Protein AF-A0A7S2PSE2-F1 (afdb_monomer_lite)

Sequence (161 aa):
VNVAQDVDEPWPLEVYGRDNKAYNVTMEPGDMVLYESHSLIHGRPFELKGRYYANIFIHFEPTGHSLKHYPMHKFDINVDALEREAKEKGHGGHENKEKGVPSYILDGSPEESNWRKRSPATFQNIRGRKGAKDPPVPEKKVAHAAAQEGNVIALKKLAVE

Radius of gyration: 19.77 Å; chains: 1; bounding box: 48×44×49 Å

Organism: NCBI:txid163516

Structure (mmCIF, N/CA/C/O backbone):
data_AF-A0A7S2PSE2-F1
#
_entry.id   AF-A0A7S2PSE2-F1
#
loop_
_atom_site.group_PDB
_atom_site.id
_atom_site.type_symbol
_atom_site.label_atom_id
_atom_site.label_alt_id
_atom_site.label_comp_id
_atom_site.label_asym_id
_atom_site.label_entity_id
_atom_site.label_seq_id
_atom_site.pdbx_PDB_ins_code
_atom_site.Cartn_x
_atom_site.Cartn_y
_atom_site.Cartn_z
_atom_site.occupancy
_atom_site.B_iso_or_equiv
_atom_site.auth_seq_id
_atom_site.auth_comp_id
_atom_site.auth_asym_id
_atom_site.auth_atom_id
_atom_site.pdbx_PDB_model_num
ATOM 1 N N . VAL A 1 1 ? -5.034 -0.841 -2.234 1.00 93.44 1 VAL A N 1
ATOM 2 C CA . VAL A 1 1 ? -6.484 -0.762 -2.528 1.00 93.44 1 VAL A CA 1
ATOM 3 C C . VAL A 1 1 ? -7.231 -1.283 -1.323 1.00 93.44 1 VAL A C 1
ATOM 5 O O . VAL A 1 1 ? -6.916 -2.395 -0.912 1.00 93.44 1 VAL A O 1
ATOM 8 N N . ASN A 1 2 ? -8.148 -0.512 -0.746 1.00 97.00 2 ASN A N 1
ATOM 9 C CA . ASN A 1 2 ? -9.045 -1.033 0.287 1.00 97.00 2 ASN A CA 1
ATOM 10 C C . ASN A 1 2 ? -10.163 -1.817 -0.399 1.00 97.00 2 ASN A C 1
ATOM 12 O O . ASN A 1 2 ? -10.753 -1.330 -1.360 1.00 97.00 2 ASN A O 1
ATOM 16 N N . VAL A 1 3 ? -10.401 -3.053 0.034 1.00 96.75 3 VAL A N 1
ATOM 17 C CA . VAL A 1 3 ? -11.397 -3.935 -0.597 1.00 96.75 3 VAL A CA 1
ATOM 18 C C . VAL A 1 3 ? -12.576 -4.254 0.307 1.00 96.75 3 VAL A C 1
ATOM 20 O O . VAL A 1 3 ? -13.644 -4.583 -0.198 1.00 96.75 3 VAL A O 1
ATOM 23 N N . ALA A 1 4 ? -12.400 -4.152 1.621 1.00 97.00 4 ALA A N 1
ATOM 24 C CA . ALA A 1 4 ? -13.464 -4.274 2.603 1.00 97.00 4 ALA A CA 1
ATOM 25 C C . ALA A 1 4 ? -12.956 -3.766 3.957 1.00 97.00 4 ALA A C 1
ATOM 27 O O . ALA A 1 4 ? -11.786 -3.954 4.300 1.00 97.00 4 ALA A O 1
ATOM 28 N N . GLN A 1 5 ? -13.840 -3.190 4.764 1.00 97.88 5 GLN A N 1
ATOM 29 C CA . GLN A 1 5 ? -13.521 -2.821 6.139 1.00 97.88 5 GLN A CA 1
ATOM 30 C C . GLN A 1 5 ? -14.764 -2.891 7.021 1.00 97.88 5 GLN A C 1
ATOM 32 O O . GLN A 1 5 ? -15.876 -2.664 6.548 1.00 97.88 5 GLN A O 1
ATOM 37 N N . ASP A 1 6 ? -14.552 -3.187 8.298 1.00 97.94 6 ASP A N 1
ATOM 38 C CA . ASP A 1 6 ? -15.551 -3.047 9.348 1.00 97.94 6 ASP A CA 1
ATOM 39 C C . ASP A 1 6 ? -14.862 -2.503 10.598 1.00 97.94 6 ASP A C 1
ATOM 41 O O . ASP A 1 6 ? -14.200 -3.241 11.342 1.00 97.94 6 ASP A O 1
ATOM 45 N N . VAL A 1 7 ? -14.944 -1.181 10.734 1.00 97.44 7 VAL A N 1
ATOM 46 C CA . VAL A 1 7 ? -14.237 -0.383 11.731 1.00 97.44 7 VAL A CA 1
ATOM 47 C C . VAL A 1 7 ? -15.212 0.506 12.482 1.00 97.44 7 VAL A C 1
ATOM 49 O O . VAL A 1 7 ? -16.123 1.072 11.881 1.00 97.44 7 VAL A O 1
ATOM 52 N N . ASP A 1 8 ? -14.998 0.639 13.788 1.00 97.75 8 ASP A N 1
ATOM 53 C CA . ASP A 1 8 ? -15.811 1.501 14.649 1.00 97.75 8 ASP A CA 1
ATOM 54 C C . ASP A 1 8 ? -15.419 2.977 14.472 1.00 97.75 8 ASP A C 1
ATOM 56 O O . ASP A 1 8 ? -16.243 3.879 14.624 1.00 97.75 8 ASP A O 1
ATOM 60 N N . GLU A 1 9 ? -14.156 3.223 14.112 1.00 96.88 9 GLU A N 1
ATOM 61 C CA . GLU A 1 9 ? -13.612 4.545 13.810 1.00 96.88 9 GLU A CA 1
ATOM 62 C C . GLU A 1 9 ? -12.628 4.490 12.625 1.00 96.88 9 GLU A C 1
ATOM 64 O O . GLU A 1 9 ? -12.079 3.425 12.320 1.00 96.88 9 GLU A O 1
ATOM 69 N N . PRO A 1 10 ? -12.379 5.619 11.932 1.00 96.25 10 PRO A N 1
ATOM 70 C CA . PRO A 1 10 ? -11.405 5.663 10.851 1.00 96.25 10 PRO A CA 1
ATOM 71 C C . PRO A 1 10 ? -10.030 5.171 11.300 1.00 96.25 10 PRO A C 1
ATOM 73 O O . PRO A 1 10 ? -9.429 5.715 12.224 1.00 96.25 10 PRO A O 1
ATOM 76 N N . TRP A 1 11 ? -9.496 4.183 10.585 1.00 97.06 11 TRP A N 1
ATOM 77 C CA . TRP A 1 11 ? -8.140 3.690 10.790 1.00 97.06 11 TRP A CA 1
ATOM 78 C C . TRP A 1 11 ? -7.266 4.191 9.632 1.00 97.06 11 TRP A C 1
ATOM 80 O O . TRP A 1 11 ? -7.351 3.628 8.534 1.00 97.06 11 TRP A O 1
ATOM 90 N N . PRO A 1 12 ? -6.481 5.274 9.792 1.00 96.19 12 PRO A N 1
ATOM 91 C CA . PRO A 1 12 ? -5.691 5.840 8.702 1.00 96.19 12 PRO A CA 1
ATOM 92 C C . PRO A 1 12 ? -4.356 5.110 8.507 1.00 96.19 12 PRO A C 1
ATOM 94 O O . PRO A 1 12 ? -3.781 4.557 9.445 1.00 96.19 12 PRO A O 1
ATOM 97 N N . LEU A 1 13 ? -3.845 5.138 7.276 1.00 95.81 13 LEU A N 1
ATOM 98 C CA . LEU A 1 13 ? -2.432 4.892 6.995 1.00 95.81 13 LEU A CA 1
ATOM 99 C C . LEU A 1 13 ? -1.662 6.186 7.276 1.00 95.81 13 LEU A C 1
ATOM 101 O O . LEU A 1 13 ? -1.926 7.199 6.632 1.00 95.81 13 LEU A O 1
ATOM 105 N N . GLU A 1 14 ? -0.710 6.152 8.200 1.00 96.25 14 GLU A N 1
ATOM 106 C CA . GLU A 1 14 ? 0.195 7.273 8.438 1.00 96.25 14 GLU A CA 1
ATOM 107 C C . GLU A 1 14 ? 1.407 7.156 7.508 1.00 96.25 14 GLU A C 1
ATOM 109 O O . GLU A 1 14 ? 2.027 6.093 7.403 1.00 96.25 14 GLU A O 1
ATOM 114 N N . VAL A 1 15 ? 1.735 8.244 6.812 1.00 95.81 15 VAL A N 1
ATOM 115 C CA . VAL A 1 15 ? 2.878 8.337 5.898 1.00 95.81 15 VAL A CA 1
ATOM 116 C C . VAL A 1 15 ? 3.666 9.600 6.216 1.00 95.81 15 VAL A C 1
ATOM 118 O O . VAL A 1 15 ? 3.109 10.695 6.228 1.00 95.81 15 VAL A O 1
ATOM 121 N N . TYR A 1 16 ? 4.973 9.470 6.421 1.00 95.12 16 TYR A N 1
ATOM 122 C CA . TYR A 1 16 ? 5.865 10.617 6.542 1.00 95.12 16 TYR A CA 1
ATOM 123 C C . TYR A 1 16 ? 6.291 11.084 5.154 1.00 95.12 16 TYR A C 1
ATOM 125 O O . TYR A 1 16 ? 6.956 10.357 4.412 1.00 95.12 16 TYR A O 1
ATOM 133 N N . GLY A 1 17 ? 5.897 12.305 4.803 1.00 92.38 17 GLY A N 1
ATOM 134 C CA . GLY A 1 17 ? 6.303 12.950 3.563 1.00 92.38 17 GLY A CA 1
ATOM 135 C C . GLY A 1 17 ? 7.780 13.340 3.572 1.00 92.38 17 GLY A C 1
ATOM 136 O O . GLY A 1 17 ? 8.429 13.421 4.616 1.00 92.38 17 GLY A O 1
ATOM 137 N N . ARG A 1 18 ? 8.319 13.657 2.389 1.00 92.69 18 ARG A N 1
ATOM 138 C CA . ARG A 1 18 ? 9.695 14.178 2.261 1.00 92.69 18 ARG A CA 1
ATOM 139 C C . ARG A 1 18 ? 9.883 15.568 2.876 1.00 92.69 18 ARG A C 1
ATOM 141 O O . ARG A 1 18 ? 11.013 16.021 3.014 1.00 92.69 18 ARG A O 1
ATOM 148 N N . ASP A 1 19 ? 8.796 16.235 3.251 1.00 94.69 19 ASP A N 1
ATOM 149 C CA . ASP A 1 19 ? 8.802 17.468 4.037 1.00 94.69 19 ASP A CA 1
ATOM 150 C C . ASP A 1 19 ? 8.835 17.210 5.558 1.00 94.69 19 ASP A C 1
ATOM 152 O O . ASP A 1 19 ? 8.676 18.144 6.344 1.00 94.69 19 ASP A O 1
ATOM 156 N N . ASN A 1 20 ? 9.065 15.955 5.970 1.00 90.38 20 ASN A N 1
ATOM 157 C CA . ASN A 1 20 ? 9.106 15.482 7.355 1.00 90.38 20 ASN A CA 1
ATOM 158 C C . ASN A 1 20 ? 7.793 15.668 8.132 1.00 90.38 20 ASN A C 1
ATOM 160 O O . ASN A 1 20 ? 7.808 15.688 9.364 1.00 90.38 20 ASN A O 1
ATOM 164 N N . LYS A 1 21 ? 6.652 15.786 7.445 1.00 95.19 21 LYS A N 1
ATOM 165 C CA . LYS A 1 21 ? 5.333 15.813 8.088 1.00 95.19 21 LYS A CA 1
ATOM 166 C C . LYS A 1 21 ? 4.649 14.459 7.996 1.00 95.19 21 LYS A C 1
ATOM 168 O O . LYS A 1 21 ? 4.760 13.771 6.985 1.00 95.19 21 LYS A O 1
ATOM 173 N N . ALA A 1 22 ? 3.925 14.104 9.052 1.00 95.06 22 ALA A N 1
ATOM 174 C CA . ALA A 1 22 ? 3.047 12.944 9.059 1.00 95.06 22 ALA A CA 1
ATOM 175 C C . ALA A 1 22 ? 1.714 13.296 8.384 1.00 95.06 22 ALA A C 1
ATOM 177 O O . ALA A 1 22 ? 1.093 14.315 8.697 1.00 95.06 22 ALA A O 1
ATOM 178 N N . TYR A 1 23 ? 1.283 12.441 7.465 1.00 95.56 23 TYR A N 1
ATOM 179 C CA . TYR A 1 23 ? 0.019 12.539 6.753 1.00 95.56 23 TYR A CA 1
ATOM 180 C C . TYR A 1 23 ? -0.830 11.313 7.053 1.00 95.56 23 TYR A C 1
ATOM 182 O O . TYR A 1 23 ? -0.396 10.187 6.817 1.00 95.56 23 TYR A O 1
ATOM 190 N N . ASN A 1 24 ? -2.058 11.541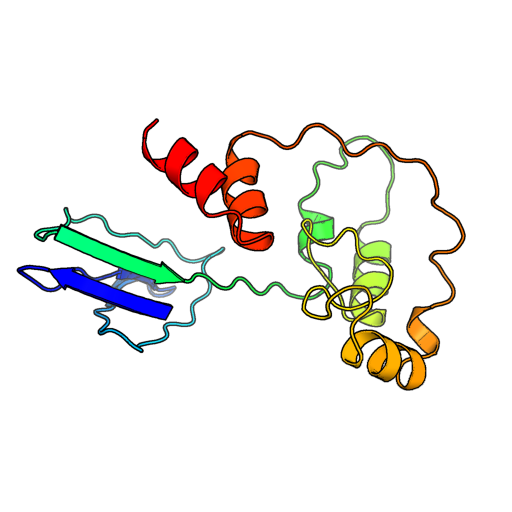 7.514 1.00 96.62 24 ASN A N 1
ATOM 191 C CA . ASN A 1 24 ? -3.031 10.484 7.755 1.00 96.62 24 ASN A CA 1
ATOM 192 C C . ASN A 1 24 ? -3.926 10.312 6.531 1.00 96.62 24 ASN A C 1
ATOM 194 O O . ASN A 1 24 ? -4.692 11.207 6.175 1.00 96.62 24 ASN A O 1
ATOM 198 N N . VAL A 1 25 ? -3.825 9.148 5.897 1.00 95.75 25 VAL A N 1
ATOM 199 C CA . VAL A 1 25 ? -4.606 8.774 4.719 1.00 95.75 25 VAL A CA 1
ATOM 200 C C . VAL A 1 25 ? -5.703 7.801 5.144 1.00 95.75 25 VAL A C 1
ATOM 202 O O . VAL A 1 25 ? -5.458 6.612 5.364 1.00 95.75 25 VAL A O 1
ATOM 205 N N . THR A 1 26 ? -6.920 8.319 5.282 1.00 96.00 26 THR A N 1
ATOM 206 C CA . THR A 1 26 ? -8.131 7.516 5.498 1.00 96.00 26 THR A CA 1
ATOM 207 C C . THR A 1 26 ? -8.629 6.977 4.159 1.00 96.00 26 THR A C 1
ATOM 209 O O . THR A 1 26 ? -8.552 7.676 3.153 1.00 96.00 26 THR A O 1
ATOM 212 N N . MET A 1 27 ? -9.116 5.736 4.143 1.00 96.38 27 MET A N 1
ATOM 213 C CA . MET A 1 27 ? -9.611 5.069 2.935 1.00 96.38 27 MET A CA 1
ATOM 214 C C . MET A 1 27 ? -10.964 4.403 3.204 1.00 96.38 27 MET A C 1
ATOM 216 O O . MET A 1 27 ? -11.176 3.858 4.292 1.00 96.38 27 MET A O 1
ATOM 220 N N . GLU A 1 28 ? -11.825 4.382 2.193 1.00 97.00 28 GLU A N 1
ATOM 221 C CA . GLU A 1 28 ? -13.055 3.589 2.108 1.00 97.00 28 GLU A CA 1
ATOM 222 C C . GLU A 1 28 ? -12.898 2.396 1.144 1.00 97.00 28 GLU A C 1
ATOM 224 O O . GLU A 1 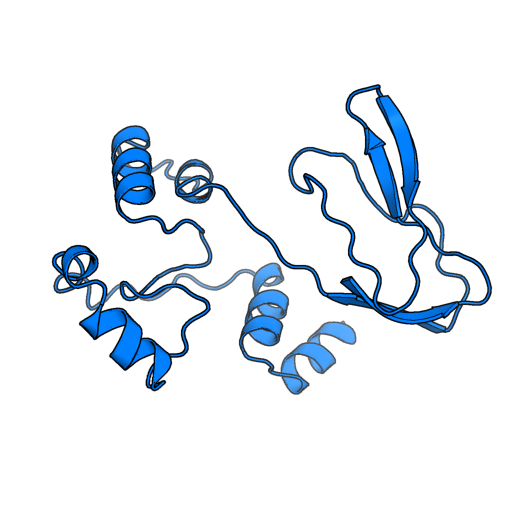28 ? -11.970 2.385 0.329 1.00 97.00 28 GLU A O 1
ATOM 229 N N . PRO A 1 29 ? -13.750 1.349 1.209 1.00 97.69 29 PRO A N 1
ATOM 230 C CA . PRO A 1 29 ? -13.698 0.252 0.247 1.00 97.69 29 PRO A CA 1
ATOM 231 C C . PRO A 1 29 ? -13.840 0.763 -1.188 1.00 97.69 29 PRO A C 1
ATOM 233 O O . PRO A 1 29 ? -14.800 1.449 -1.525 1.00 97.69 29 PRO A O 1
ATOM 236 N N . GLY A 1 30 ? -12.880 0.400 -2.035 1.00 96.19 30 GLY A N 1
ATOM 237 C CA . GLY A 1 30 ? -12.729 0.910 -3.397 1.00 96.19 30 GLY A CA 1
ATOM 238 C C . GLY A 1 30 ? -11.596 1.926 -3.550 1.00 96.19 30 GLY A C 1
ATOM 239 O O . GLY A 1 30 ? -11.051 2.050 -4.648 1.00 96.19 30 GLY A O 1
ATOM 240 N N . ASP A 1 31 ? -11.165 2.583 -2.471 1.00 97.69 31 ASP A N 1
ATOM 241 C CA . ASP A 1 31 ? -10.105 3.583 -2.553 1.00 97.69 31 ASP A CA 1
ATOM 242 C C . ASP A 1 31 ? -8.744 2.967 -2.885 1.00 97.69 31 ASP A C 1
ATOM 244 O O . ASP A 1 31 ? -8.325 1.905 -2.394 1.00 97.69 31 ASP A O 1
ATOM 248 N N . MET A 1 32 ? -8.000 3.705 -3.704 1.00 95.69 32 MET A N 1
ATOM 249 C CA . MET A 1 32 ? -6.645 3.376 -4.114 1.00 95.69 32 MET A CA 1
ATOM 250 C C . MET A 1 32 ? -5.689 4.482 -3.685 1.00 95.69 32 MET A C 1
ATOM 252 O O . MET A 1 32 ? -5.887 5.649 -4.004 1.00 95.69 32 MET A O 1
ATOM 256 N N . VAL A 1 33 ? -4.610 4.089 -3.010 1.00 93.81 33 VAL A N 1
ATOM 257 C CA . VAL A 1 33 ? -3.513 4.987 -2.642 1.00 93.81 33 VAL A CA 1
ATOM 258 C C . VAL A 1 33 ? -2.255 4.487 -3.332 1.00 93.81 33 VAL A C 1
ATOM 260 O O . VAL A 1 33 ? -1.879 3.323 -3.174 1.00 93.81 33 VAL A O 1
ATOM 263 N N . LEU A 1 34 ? -1.622 5.370 -4.101 1.00 93.06 34 LEU A N 1
ATOM 264 C CA . LEU A 1 34 ? -0.325 5.143 -4.727 1.00 93.06 34 LEU A CA 1
ATOM 265 C C . LEU A 1 34 ? 0.717 5.999 -4.007 1.00 93.06 34 LEU A C 1
ATOM 267 O O . LEU A 1 34 ? 0.563 7.215 -3.923 1.00 93.06 34 LEU A O 1
ATOM 271 N N . TYR A 1 35 ? 1.765 5.367 -3.484 1.00 91.19 35 TYR A N 1
ATOM 272 C CA . TYR A 1 35 ? 2.839 6.045 -2.761 1.00 91.19 35 TYR A CA 1
ATOM 273 C C . TYR A 1 35 ? 4.164 5.283 -2.892 1.00 91.19 35 TYR A C 1
ATOM 275 O O . TYR A 1 35 ? 4.184 4.090 -3.202 1.00 91.19 35 TYR A O 1
ATOM 283 N N . GLU A 1 36 ? 5.282 5.973 -2.654 1.00 90.06 36 GLU A N 1
ATOM 284 C CA . GLU A 1 36 ? 6.636 5.407 -2.726 1.00 90.06 36 GLU A CA 1
ATOM 285 C C . GLU A 1 36 ? 6.943 4.540 -1.486 1.00 90.06 36 GLU A C 1
ATOM 287 O O . GLU A 1 36 ? 7.684 4.952 -0.590 1.00 90.06 36 GLU A O 1
ATOM 292 N N . SER A 1 37 ? 6.358 3.338 -1.410 1.00 83.38 37 SER A N 1
ATOM 293 C CA . SER A 1 37 ? 6.404 2.488 -0.206 1.00 83.38 37 SER A CA 1
ATOM 294 C C . SER A 1 37 ? 7.815 2.096 0.239 1.00 83.38 37 SER A C 1
ATOM 296 O O . SER A 1 37 ? 8.051 1.918 1.428 1.00 83.38 37 SER A O 1
ATOM 298 N N . HIS A 1 38 ? 8.773 1.993 -0.685 1.00 81.19 38 HIS A N 1
ATOM 299 C CA . HIS A 1 38 ? 10.145 1.617 -0.342 1.00 81.19 38 HIS A CA 1
ATOM 300 C C . HIS A 1 38 ? 10.922 2.731 0.376 1.00 81.19 38 HIS A C 1
ATOM 302 O O . HIS A 1 38 ? 11.802 2.438 1.181 1.00 81.19 38 HIS A O 1
ATOM 308 N N . SER A 1 39 ? 10.630 4.002 0.079 1.00 85.75 39 SER A N 1
ATOM 309 C CA . SER A 1 39 ? 11.419 5.142 0.566 1.00 85.75 39 SER A CA 1
ATOM 310 C C . SER A 1 39 ? 10.724 5.985 1.628 1.00 85.75 39 SER A C 1
ATOM 312 O O . SER A 1 39 ? 11.407 6.686 2.371 1.00 85.75 39 SER A O 1
ATOM 314 N N . LEU A 1 40 ? 9.392 5.957 1.701 1.00 90.06 40 LEU A N 1
ATOM 315 C CA . LEU A 1 40 ? 8.643 6.701 2.713 1.00 90.06 40 LEU A CA 1
ATOM 316 C C . LEU A 1 40 ? 8.412 5.836 3.953 1.00 90.06 40 LEU A C 1
ATOM 318 O O . LEU A 1 40 ? 7.973 4.689 3.849 1.00 90.06 40 LEU A O 1
ATOM 322 N N . ILE A 1 41 ? 8.655 6.405 5.135 1.00 92.50 41 ILE A N 1
ATOM 323 C CA . ILE A 1 41 ? 8.250 5.783 6.399 1.00 92.50 41 ILE A CA 1
ATOM 324 C C . ILE A 1 41 ? 6.726 5.806 6.440 1.00 92.50 41 ILE A C 1
ATOM 326 O O . ILE A 1 41 ? 6.113 6.864 6.302 1.00 92.50 41 ILE A O 1
ATOM 330 N N . HIS A 1 42 ? 6.115 4.640 6.605 1.00 93.88 42 HIS A N 1
ATOM 331 C CA . HIS A 1 42 ? 4.668 4.513 6.627 1.00 93.88 42 HIS A CA 1
ATOM 332 C C . HIS A 1 42 ? 4.235 3.346 7.508 1.00 93.88 42 HIS A C 1
ATOM 334 O O . HIS A 1 42 ? 4.978 2.382 7.698 1.00 93.88 42 HIS A O 1
ATOM 340 N N . GLY A 1 43 ? 3.018 3.422 8.035 1.00 93.19 43 GLY A N 1
ATOM 341 C CA . GLY A 1 43 ? 2.464 2.375 8.878 1.00 93.19 43 GLY A CA 1
ATOM 342 C C . GLY A 1 43 ? 1.094 2.725 9.434 1.00 93.19 43 GLY A C 1
ATOM 343 O O . GLY A 1 43 ? 0.489 3.735 9.090 1.00 93.19 43 GLY A O 1
ATOM 344 N N . ARG A 1 44 ? 0.594 1.854 10.305 1.00 94.44 44 ARG A N 1
ATOM 345 C CA . ARG A 1 44 ? -0.638 2.066 11.069 1.00 94.44 44 ARG A CA 1
ATOM 346 C C . ARG A 1 44 ? -0.264 2.002 12.548 1.00 94.44 44 ARG A C 1
ATOM 348 O O . ARG A 1 44 ? -0.325 0.921 13.125 1.00 94.44 44 ARG A O 1
ATOM 355 N N . PRO A 1 45 ? 0.241 3.109 13.123 1.00 92.88 45 PRO A N 1
ATOM 356 C CA . PRO A 1 45 ? 0.773 3.108 14.487 1.00 92.88 45 PRO A CA 1
ATOM 357 C C . PRO A 1 45 ? -0.328 3.015 15.551 1.00 92.88 45 PRO A C 1
ATOM 359 O O . PRO A 1 45 ? -0.053 2.647 16.689 1.00 92.88 45 PRO A O 1
ATOM 362 N N . PHE A 1 46 ? -1.569 3.336 15.184 1.00 92.38 46 PHE A N 1
ATOM 363 C CA . PHE A 1 46 ? -2.737 3.239 16.052 1.00 92.38 46 PHE A CA 1
ATOM 364 C C . PHE A 1 46 ? -3.344 1.838 15.985 1.00 92.38 46 PHE A C 1
ATOM 366 O O . PHE A 1 46 ? -3.333 1.197 14.934 1.00 92.38 46 PHE A O 1
ATOM 373 N N . GLU A 1 47 ? -3.911 1.370 17.091 1.00 94.94 47 GLU A N 1
ATOM 374 C CA . GLU A 1 47 ? -4.632 0.098 17.125 1.00 94.94 47 GLU A CA 1
ATOM 375 C C . GLU A 1 47 ? -5.887 0.151 16.248 1.00 94.94 47 GLU A C 1
ATOM 377 O O . GLU A 1 47 ? -6.574 1.168 16.188 1.00 94.94 47 GLU A O 1
ATOM 382 N N . LEU A 1 48 ? -6.213 -0.966 15.600 1.00 96.44 48 LEU A N 1
ATOM 383 C CA . LEU A 1 48 ? -7.492 -1.112 14.917 1.00 96.44 48 LEU A CA 1
ATOM 384 C C . LEU A 1 48 ? -8.616 -1.217 15.956 1.00 96.44 48 LEU A C 1
ATOM 386 O O . LEU A 1 48 ? -8.620 -2.145 16.767 1.00 96.44 48 LEU A O 1
ATOM 390 N N . LYS A 1 49 ? -9.597 -0.314 15.894 1.00 97.50 49 LYS A N 1
ATOM 391 C CA . LYS A 1 49 ? -10.880 -0.460 16.594 1.00 97.50 49 LYS A CA 1
ATOM 392 C C . LYS A 1 49 ? -11.942 -0.912 15.592 1.00 97.50 49 LYS A C 1
ATOM 394 O O . LYS A 1 49 ? -12.371 -0.144 14.733 1.00 97.50 49 LYS A O 1
ATOM 399 N N . GLY A 1 50 ? -12.276 -2.199 15.632 1.00 96.38 50 GLY A N 1
ATOM 400 C CA . GLY A 1 50 ? -13.185 -2.831 14.682 1.00 96.38 50 GLY A CA 1
ATOM 401 C C . GLY A 1 50 ? -12.964 -4.334 14.562 1.00 96.38 50 GLY A C 1
ATOM 402 O O . GLY A 1 50 ? -12.214 -4.934 15.334 1.00 96.38 50 GLY A O 1
ATOM 403 N N . ARG A 1 51 ? -13.600 -4.950 13.560 1.00 96.94 51 ARG A N 1
ATOM 404 C CA . ARG A 1 51 ? -13.477 -6.392 13.294 1.00 96.94 51 ARG A CA 1
ATOM 405 C C . ARG A 1 51 ? -12.376 -6.714 12.294 1.00 96.94 51 ARG A C 1
ATOM 407 O O . ARG A 1 51 ? -11.658 -7.692 12.485 1.00 96.94 51 ARG A O 1
ATOM 414 N N . TYR A 1 52 ? -12.270 -5.944 11.211 1.00 96.44 52 TYR A N 1
ATOM 415 C CA . TYR A 1 52 ? -11.266 -6.187 10.176 1.00 96.44 52 TYR A CA 1
ATOM 416 C C . TYR A 1 52 ? -11.024 -4.966 9.282 1.00 96.44 52 TYR A C 1
ATOM 418 O O . TYR A 1 52 ? -11.874 -4.091 9.124 1.00 96.44 52 TYR A O 1
ATOM 426 N N . TYR A 1 53 ? -9.865 -4.969 8.625 1.00 97.00 53 TYR A N 1
ATOM 427 C CA . TYR A 1 53 ? -9.494 -4.020 7.580 1.00 97.00 53 TYR A CA 1
ATOM 428 C C . TYR A 1 53 ? -8.743 -4.778 6.480 1.00 97.00 53 TYR A C 1
ATOM 430 O O . TYR A 1 53 ? -7.691 -5.360 6.748 1.00 97.00 53 TYR A O 1
ATOM 438 N N . ALA A 1 54 ? -9.270 -4.813 5.257 1.00 95.38 54 ALA A N 1
ATOM 439 C CA . ALA A 1 54 ? -8.728 -5.625 4.171 1.00 95.38 54 ALA A CA 1
ATOM 440 C C . ALA A 1 54 ? -8.189 -4.756 3.030 1.00 95.38 54 ALA A C 1
ATOM 442 O O . ALA A 1 54 ? -8.924 -3.997 2.395 1.00 95.38 54 ALA A O 1
ATOM 443 N N . ASN A 1 55 ? -6.897 -4.925 2.735 1.00 94.25 55 ASN A N 1
ATOM 444 C CA . ASN A 1 55 ? -6.201 -4.232 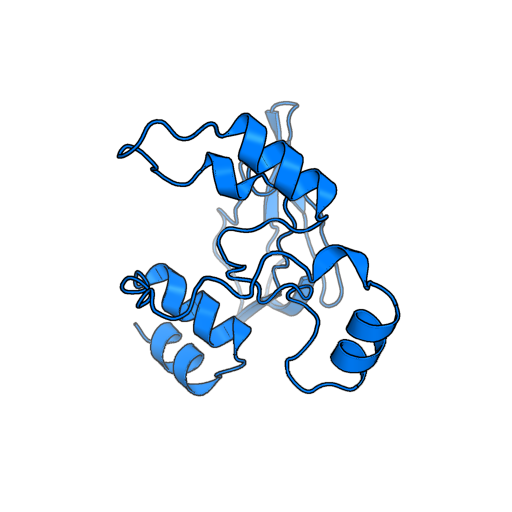1.656 1.00 94.25 55 ASN A CA 1
ATOM 445 C C . ASN A 1 55 ? -5.540 -5.214 0.687 1.00 94.25 55 ASN A C 1
ATOM 447 O O . ASN A 1 55 ? -4.973 -6.223 1.100 1.00 94.25 55 ASN A O 1
ATOM 451 N N . ILE A 1 56 ? -5.528 -4.849 -0.593 1.00 91.88 56 ILE A N 1
ATOM 452 C CA . ILE A 1 56 ? -4.665 -5.442 -1.618 1.00 91.88 56 ILE A CA 1
ATOM 453 C C . ILE A 1 56 ? -3.505 -4.483 -1.890 1.00 91.88 56 ILE A C 1
ATOM 455 O O . ILE A 1 56 ? -3.724 -3.298 -2.176 1.00 91.88 56 ILE A O 1
ATOM 459 N N . PHE A 1 57 ? -2.280 -5.003 -1.824 1.00 88.31 57 PHE A N 1
ATOM 460 C CA . PHE A 1 57 ? -1.055 -4.278 -2.153 1.00 88.31 57 PHE A CA 1
ATOM 461 C C . PHE A 1 57 ? -0.535 -4.724 -3.514 1.00 88.31 57 PHE A C 1
ATOM 463 O O . PHE A 1 57 ? -0.419 -5.916 -3.784 1.00 88.31 57 PHE A O 1
ATOM 470 N N . ILE A 1 58 ? -0.217 -3.749 -4.360 1.00 86.25 58 ILE A N 1
ATOM 471 C CA . ILE A 1 58 ? 0.358 -3.970 -5.684 1.00 86.25 58 ILE A CA 1
ATOM 472 C C . ILE A 1 58 ? 1.671 -3.200 -5.704 1.00 86.25 58 ILE A C 1
ATOM 474 O O . ILE A 1 58 ? 1.675 -1.985 -5.507 1.00 86.25 58 ILE A O 1
ATOM 478 N N . HIS A 1 59 ? 2.776 -3.912 -5.902 1.00 84.81 59 HIS A N 1
ATOM 479 C CA . HIS A 1 59 ? 4.102 -3.316 -5.958 1.00 84.81 59 HIS A CA 1
ATOM 480 C C . HIS A 1 59 ? 4.545 -3.182 -7.409 1.00 84.81 59 HIS A C 1
ATOM 482 O O . HIS A 1 59 ? 4.478 -4.134 -8.184 1.00 84.81 59 HIS A O 1
ATOM 488 N N . PHE A 1 60 ? 5.027 -1.993 -7.749 1.00 79.62 60 PHE A N 1
ATOM 489 C CA . PHE A 1 60 ? 5.730 -1.729 -8.993 1.00 79.62 60 PHE A CA 1
ATOM 490 C C . PHE A 1 60 ? 7.152 -1.319 -8.642 1.00 79.62 60 PHE A C 1
ATOM 492 O O . PHE A 1 60 ? 7.369 -0.577 -7.684 1.00 79.62 60 PHE A O 1
ATOM 499 N N . GLU A 1 61 ? 8.117 -1.768 -9.433 1.00 75.00 61 GLU A N 1
ATOM 500 C CA . GLU A 1 61 ? 9.482 -1.268 -9.355 1.00 75.00 61 GLU A CA 1
ATOM 501 C C . GLU A 1 61 ? 9.954 -0.797 -10.730 1.00 75.00 61 GLU A C 1
ATOM 503 O O . GLU A 1 61 ? 9.495 -1.319 -11.753 1.00 75.00 61 GLU A O 1
ATOM 508 N N . PRO A 1 62 ? 10.887 0.169 -10.784 1.00 75.75 62 PRO A N 1
ATOM 509 C CA . PRO A 1 62 ? 11.579 0.474 -12.019 1.00 75.75 62 PRO A CA 1
ATOM 510 C C . PRO A 1 62 ? 12.255 -0.779 -12.573 1.00 75.75 62 PRO A C 1
ATOM 512 O O . PRO A 1 62 ? 12.830 -1.586 -11.839 1.00 75.75 62 PRO A O 1
ATOM 515 N N . THR A 1 63 ? 12.237 -0.914 -13.892 1.00 69.62 63 THR A N 1
ATOM 516 C CA . THR A 1 63 ? 12.890 -2.016 -14.586 1.00 69.62 63 THR A CA 1
ATOM 517 C C . THR A 1 63 ? 14.362 -2.150 -14.168 1.00 69.62 63 THR A C 1
ATOM 519 O O . THR A 1 63 ? 15.140 -1.203 -14.284 1.00 69.62 63 THR A O 1
ATOM 522 N N . GLY A 1 64 ? 14.745 -3.338 -13.687 1.00 62.81 64 GLY A N 1
ATOM 523 C CA . GLY A 1 64 ? 16.110 -3.658 -13.253 1.00 62.81 64 GLY A CA 1
ATOM 524 C C . GLY A 1 64 ? 16.459 -3.276 -11.807 1.0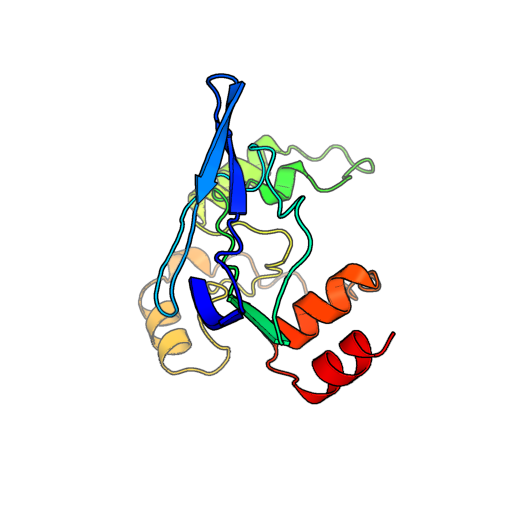0 62.81 64 GLY A C 1
ATOM 525 O O . GLY A 1 64 ? 17.550 -3.619 -11.355 1.00 62.81 64 GLY A O 1
ATOM 526 N N . HIS A 1 65 ? 15.560 -2.628 -11.057 1.00 66.12 65 HIS A N 1
ATOM 527 C CA . HIS A 1 65 ? 15.808 -2.190 -9.678 1.00 66.12 65 HIS A CA 1
ATOM 528 C C . HIS A 1 65 ? 16.172 -3.356 -8.745 1.00 66.12 65 HIS A C 1
ATOM 530 O O . HIS A 1 65 ? 17.190 -3.322 -8.051 1.00 66.12 65 HIS A O 1
ATOM 536 N N . SER A 1 66 ? 15.411 -4.446 -8.809 1.00 63.78 66 SER A N 1
ATOM 537 C CA . SER A 1 66 ? 15.673 -5.662 -8.044 1.00 63.78 66 SER A CA 1
ATOM 538 C C . SER A 1 66 ? 17.076 -6.256 -8.250 1.00 63.78 66 SER A C 1
ATOM 540 O O . SER A 1 66 ? 17.667 -6.784 -7.307 1.00 63.78 66 SER A O 1
ATOM 542 N N . LEU A 1 67 ? 17.672 -6.129 -9.439 1.00 59.72 67 LEU A N 1
ATOM 543 C CA . LEU A 1 67 ? 18.992 -6.705 -9.730 1.00 59.72 67 LEU A CA 1
ATOM 544 C C . LEU A 1 67 ? 20.107 -6.102 -8.858 1.00 59.72 67 LEU A C 1
ATOM 546 O O . LEU A 1 67 ? 21.097 -6.781 -8.591 1.00 59.72 67 LEU A O 1
ATOM 550 N N . LYS A 1 68 ? 19.923 -4.871 -8.358 1.00 54.56 68 LYS A N 1
ATOM 551 C CA . LYS A 1 68 ? 20.876 -4.176 -7.476 1.00 54.56 68 LYS A CA 1
ATOM 552 C C . LYS A 1 68 ? 20.825 -4.642 -6.021 1.00 54.56 68 LYS A C 1
ATOM 554 O O . LYS A 1 68 ? 21.815 -4.520 -5.310 1.00 54.56 68 LYS A O 1
ATOM 559 N N . HIS A 1 69 ? 19.689 -5.180 -5.576 1.00 52.88 69 HIS A N 1
ATOM 560 C CA . HIS A 1 69 ? 19.455 -5.550 -4.175 1.00 52.88 69 HIS A CA 1
ATOM 561 C C . HIS A 1 69 ? 19.702 -7.036 -3.875 1.00 52.88 69 HIS A C 1
ATOM 563 O O . HIS A 1 69 ? 19.518 -7.476 -2.740 1.00 52.88 69 HIS A O 1
ATOM 569 N N . TYR A 1 70 ? 20.125 -7.837 -4.861 1.00 49.59 70 TYR A N 1
ATOM 570 C CA . TYR A 1 70 ? 20.641 -9.176 -4.565 1.00 49.59 70 TYR A CA 1
ATOM 571 C C . TYR A 1 70 ? 21.967 -9.015 -3.805 1.00 49.59 70 TYR A C 1
ATOM 573 O O . TYR A 1 70 ? 22.833 -8.282 -4.284 1.00 49.59 70 TYR A O 1
ATOM 581 N N . PRO A 1 71 ? 22.194 -9.707 -2.671 1.00 45.03 71 PRO A N 1
ATOM 582 C CA . PRO A 1 71 ? 23.526 -9.835 -2.102 1.00 45.03 71 PRO A CA 1
ATOM 583 C C . PRO A 1 71 ? 24.338 -10.727 -3.041 1.00 45.03 71 PRO A C 1
ATOM 585 O O . PRO A 1 71 ? 24.546 -11.914 -2.803 1.00 45.03 71 PRO A O 1
ATOM 588 N N . MET A 1 72 ? 24.779 -10.163 -4.159 1.00 46.94 72 MET A N 1
ATOM 589 C CA . MET A 1 72 ? 25.670 -10.816 -5.099 1.00 46.94 72 MET A CA 1
ATOM 590 C C . MET A 1 72 ? 27.115 -10.578 -4.655 1.00 46.94 72 MET A C 1
ATOM 592 O O . MET A 1 72 ? 27.990 -10.223 -5.430 1.00 46.94 72 MET A O 1
ATOM 596 N N . HIS A 1 73 ? 27.374 -10.815 -3.368 1.00 43.34 73 HIS A N 1
ATOM 597 C CA . HIS A 1 73 ? 28.698 -10.763 -2.754 1.00 43.34 73 HIS A CA 1
ATOM 598 C C . HIS A 1 73 ? 29.519 -12.025 -3.078 1.00 43.34 73 HIS A C 1
ATOM 600 O O . HIS A 1 73 ? 30.218 -12.552 -2.213 1.00 43.34 73 HIS A O 1
ATOM 606 N N . LYS A 1 74 ? 29.403 -12.575 -4.297 1.00 43.47 74 LYS A N 1
ATOM 607 C CA . LYS A 1 74 ? 30.168 -13.776 -4.674 1.00 43.47 74 LYS A CA 1
ATOM 608 C C . LYS A 1 74 ? 30.842 -13.775 -6.042 1.00 43.47 74 LYS A C 1
ATOM 610 O O . LYS A 1 74 ? 31.709 -14.619 -6.211 1.00 43.47 74 LYS A O 1
ATOM 615 N N . PHE A 1 75 ? 30.551 -12.864 -6.971 1.00 48.00 75 PHE A N 1
ATOM 616 C CA . PHE A 1 75 ? 31.266 -12.818 -8.256 1.00 48.00 75 PHE A CA 1
ATOM 617 C C . PHE A 1 75 ? 31.301 -11.390 -8.815 1.00 48.00 75 PHE A C 1
ATOM 619 O O . PHE A 1 75 ? 30.338 -10.651 -8.618 1.00 48.00 75 PHE A O 1
ATOM 626 N N . ASP A 1 76 ? 32.389 -11.033 -9.511 1.00 54.19 76 ASP A N 1
ATOM 627 C CA . ASP A 1 76 ? 32.570 -9.787 -10.278 1.00 54.19 76 ASP A CA 1
ATOM 628 C C . ASP A 1 76 ? 31.504 -9.668 -11.374 1.00 54.19 76 ASP A C 1
ATOM 630 O O . ASP A 1 76 ? 31.716 -10.009 -12.539 1.00 54.19 76 ASP A O 1
ATOM 634 N N . ILE A 1 77 ? 30.307 -9.242 -10.994 1.00 57.62 77 ILE A N 1
ATOM 635 C CA . ILE A 1 77 ? 29.180 -9.126 -11.906 1.00 57.62 77 ILE A CA 1
ATOM 636 C C . ILE A 1 77 ? 28.886 -7.646 -12.090 1.00 57.62 77 ILE A C 1
ATOM 638 O O . ILE A 1 77 ? 28.598 -6.922 -11.139 1.00 57.62 77 ILE A O 1
ATOM 642 N N . ASN A 1 78 ? 28.972 -7.199 -13.341 1.00 66.50 78 ASN A N 1
ATOM 643 C CA . ASN A 1 78 ? 28.691 -5.827 -13.730 1.00 66.50 78 ASN A CA 1
ATOM 644 C C . ASN A 1 78 ? 27.177 -5.559 -13.635 1.00 66.50 78 ASN A C 1
ATOM 646 O O . ASN A 1 78 ? 26.414 -5.854 -14.557 1.00 66.50 78 ASN A O 1
ATOM 650 N N . VAL A 1 79 ? 26.750 -5.027 -12.488 1.00 60.00 79 VAL A N 1
ATOM 651 C CA . VAL A 1 79 ? 25.352 -4.684 -12.186 1.00 60.00 79 VAL A CA 1
ATOM 652 C C . VAL A 1 79 ? 24.771 -3.648 -13.151 1.00 60.00 79 VAL A C 1
ATOM 654 O O . VAL A 1 79 ? 23.590 -3.730 -13.481 1.00 60.00 79 VAL A O 1
ATOM 657 N N . ASP A 1 80 ? 25.597 -2.740 -13.674 1.00 65.31 80 ASP A N 1
ATOM 658 C CA . ASP A 1 80 ? 25.166 -1.711 -14.626 1.00 65.31 80 ASP A CA 1
ATOM 659 C C . ASP A 1 80 ? 24.826 -2.321 -15.991 1.00 65.31 80 ASP A C 1
ATOM 661 O O . ASP A 1 80 ? 23.856 -1.926 -16.643 1.00 65.31 80 ASP A O 1
ATOM 665 N N . ALA A 1 81 ? 25.587 -3.333 -16.418 1.00 66.00 81 ALA A N 1
ATOM 666 C CA . ALA A 1 81 ? 25.294 -4.078 -17.638 1.00 66.00 81 ALA A CA 1
ATOM 667 C C . ALA A 1 81 ? 23.970 -4.852 -17.523 1.00 66.00 81 ALA A C 1
ATOM 669 O O . ALA A 1 81 ? 23.173 -4.840 -18.462 1.00 66.00 81 ALA A O 1
ATOM 670 N N . LEU A 1 82 ? 23.711 -5.466 -16.363 1.00 62.50 82 LEU A N 1
ATOM 671 C CA . LEU A 1 82 ? 22.456 -6.169 -16.079 1.00 62.50 82 LEU A CA 1
ATOM 672 C C . LEU A 1 82 ? 21.256 -5.217 -16.017 1.00 62.50 82 LEU A C 1
ATOM 674 O O . LEU A 1 82 ? 20.180 -5.552 -16.506 1.00 62.50 82 LEU A O 1
ATOM 678 N N . GLU A 1 83 ? 21.427 -4.023 -15.450 1.00 62.97 83 GLU A N 1
ATOM 679 C CA . GLU A 1 83 ? 20.378 -3.003 -15.422 1.00 62.97 83 GLU A CA 1
ATOM 680 C C . GLU A 1 83 ? 20.064 -2.478 -16.825 1.00 62.97 83 GLU A C 1
ATOM 682 O O . GLU A 1 83 ? 18.893 -2.344 -17.176 1.00 62.97 83 GLU A O 1
ATOM 687 N N . ARG A 1 84 ? 21.088 -2.199 -17.644 1.00 65.50 84 ARG A N 1
ATOM 688 C CA . ARG A 1 84 ? 20.893 -1.773 -19.036 1.00 65.50 84 ARG A CA 1
ATOM 689 C C . ARG A 1 84 ? 20.140 -2.836 -19.831 1.00 65.50 84 ARG A C 1
ATOM 691 O O . ARG A 1 84 ? 19.168 -2.510 -20.501 1.00 65.50 84 ARG A O 1
ATOM 698 N N . GLU A 1 85 ? 20.532 -4.099 -19.689 1.00 62.81 85 GLU A N 1
ATOM 699 C CA . GLU A 1 85 ? 19.841 -5.223 -20.321 1.00 62.81 85 GLU A CA 1
ATOM 700 C C . GLU A 1 85 ? 18.396 -5.366 -19.810 1.00 62.81 85 GLU A C 1
ATOM 702 O O . GLU A 1 85 ? 17.481 -5.615 -20.594 1.00 62.81 85 GLU A O 1
ATOM 707 N N . ALA A 1 86 ? 18.153 -5.182 -18.509 1.00 61.56 86 ALA A N 1
ATOM 708 C CA . ALA A 1 86 ? 16.803 -5.201 -17.955 1.00 61.56 86 ALA A CA 1
ATOM 709 C C . ALA A 1 86 ? 15.950 -4.062 -18.527 1.00 61.56 86 ALA A C 1
ATOM 711 O O . ALA A 1 86 ? 14.834 -4.317 -18.975 1.00 61.56 86 ALA A O 1
ATOM 712 N N . LYS A 1 87 ? 16.482 -2.832 -18.570 1.00 62.72 87 LYS A N 1
ATOM 713 C CA . LYS A 1 87 ? 15.831 -1.654 -19.171 1.00 62.72 87 LYS A CA 1
ATOM 714 C C . LYS A 1 87 ? 15.484 -1.885 -20.640 1.00 62.72 87 LYS A C 1
ATOM 716 O O . LYS A 1 87 ? 14.367 -1.579 -21.039 1.00 62.72 87 LYS A O 1
ATOM 721 N N . GLU A 1 88 ? 16.393 -2.478 -21.414 1.00 61.78 88 GLU A N 1
ATOM 722 C CA . GLU A 1 88 ? 16.147 -2.867 -22.810 1.00 61.78 88 GLU A CA 1
ATOM 723 C C . GLU A 1 88 ? 15.055 -3.943 -22.936 1.00 61.78 88 GLU A C 1
ATOM 725 O O . GLU A 1 88 ? 14.236 -3.892 -23.851 1.00 61.78 88 GLU A O 1
ATOM 730 N N . LYS A 1 89 ? 14.995 -4.899 -22.000 1.00 57.06 89 LYS A N 1
ATOM 731 C CA . LYS A 1 89 ? 13.957 -5.945 -21.956 1.00 57.06 89 LYS A CA 1
ATOM 732 C C . LYS A 1 89 ? 12.611 -5.460 -21.412 1.00 57.06 89 LYS A C 1
ATOM 734 O O . LYS A 1 89 ? 11.610 -6.150 -21.603 1.00 57.06 89 LYS A O 1
ATOM 739 N N . GLY A 1 90 ? 12.574 -4.334 -20.701 1.00 52.12 90 GLY A N 1
ATOM 740 C CA . GLY A 1 90 ? 11.368 -3.743 -20.115 1.00 52.12 90 GLY A CA 1
ATOM 741 C C . GLY A 1 90 ? 10.816 -4.435 -18.858 1.00 52.12 90 GLY A C 1
ATOM 742 O O . GLY A 1 90 ? 9.792 -3.993 -18.348 1.00 52.12 90 GLY A O 1
ATOM 743 N N . HIS A 1 91 ? 11.468 -5.480 -18.328 1.00 52.62 91 HIS A N 1
ATOM 744 C CA . HIS A 1 91 ? 10.979 -6.265 -17.177 1.00 52.62 91 HIS A CA 1
ATOM 745 C C . HIS A 1 91 ? 11.975 -6.241 -16.000 1.00 52.62 91 HIS A C 1
ATOM 747 O O . HIS A 1 91 ? 13.177 -6.430 -16.191 1.00 52.62 91 HIS A O 1
ATOM 753 N N . GLY A 1 92 ? 11.479 -5.959 -14.787 1.00 48.44 92 GLY A N 1
ATOM 754 C CA . GLY A 1 92 ? 12.225 -5.938 -13.516 1.00 48.44 92 GLY A CA 1
ATOM 755 C C . GLY A 1 92 ? 11.591 -6.866 -12.468 1.00 48.44 92 GLY A C 1
ATOM 756 O O . GLY A 1 92 ? 10.499 -7.382 -12.696 1.00 48.44 92 GLY A O 1
ATOM 757 N N . GLY A 1 93 ? 12.272 -7.080 -11.339 1.00 48.91 93 GLY A N 1
ATOM 758 C CA . GLY A 1 93 ? 11.756 -7.829 -10.182 1.00 48.91 93 GLY A CA 1
ATOM 759 C C . GLY A 1 93 ? 12.578 -9.061 -9.775 1.00 48.91 93 GLY A C 1
ATOM 760 O O . GLY A 1 93 ? 12.886 -9.916 -10.597 1.00 48.91 93 GLY A O 1
ATOM 761 N N . HIS A 1 94 ? 12.885 -9.196 -8.477 1.00 43.84 94 HIS A N 1
ATOM 762 C CA . HIS A 1 94 ? 13.464 -10.397 -7.834 1.00 43.84 94 HIS A CA 1
ATOM 763 C C . HIS A 1 94 ? 12.500 -11.585 -7.858 1.00 43.84 94 HIS A C 1
ATOM 765 O O . HIS A 1 94 ? 12.918 -12.738 -7.765 1.00 43.84 94 HIS A O 1
ATOM 771 N N . GLU A 1 95 ? 11.208 -11.287 -7.950 1.00 45.38 95 GLU A N 1
ATOM 772 C CA . GLU A 1 95 ? 10.116 -12.264 -7.957 1.00 45.38 95 GLU A CA 1
ATOM 773 C C . GLU A 1 95 ? 9.898 -12.856 -9.358 1.00 45.38 95 GLU A C 1
ATOM 775 O O . GLU A 1 95 ? 9.300 -13.917 -9.515 1.00 45.38 95 GLU A O 1
ATOM 780 N N . ASN A 1 96 ? 10.502 -12.233 -10.373 1.00 44.31 96 ASN A N 1
ATOM 781 C CA . ASN A 1 96 ? 10.338 -12.574 -11.773 1.00 44.31 96 ASN A CA 1
ATOM 782 C C . ASN A 1 96 ? 11.533 -13.383 -12.285 1.00 44.31 96 ASN A C 1
ATOM 784 O O . ASN A 1 96 ? 12.410 -12.894 -12.998 1.00 44.31 96 ASN A O 1
ATOM 788 N N . LYS A 1 97 ? 11.543 -14.686 -11.984 1.00 48.69 97 LYS A N 1
ATOM 789 C CA . LYS A 1 97 ? 12.275 -15.667 -12.808 1.00 48.69 97 LYS A CA 1
ATOM 790 C C . LYS A 1 97 ? 11.529 -15.867 -14.129 1.00 48.69 97 LYS A C 1
ATOM 792 O O . LYS A 1 97 ? 10.969 -16.928 -14.388 1.00 48.69 97 LYS A O 1
ATOM 797 N N . GLU A 1 98 ? 11.450 -14.825 -14.946 1.00 53.22 98 GLU A N 1
ATOM 798 C CA . GLU A 1 98 ? 10.522 -14.820 -16.071 1.00 53.22 98 GLU A CA 1
ATOM 799 C C . GLU A 1 98 ? 11.041 -15.586 -17.289 1.00 53.22 98 GLU A C 1
ATOM 801 O O . GLU A 1 98 ? 12.155 -15.390 -17.781 1.00 53.22 98 GLU A O 1
ATOM 806 N N . LYS A 1 99 ? 10.154 -16.426 -17.832 1.00 54.34 99 LYS A N 1
ATOM 807 C CA . LYS A 1 99 ? 10.297 -17.216 -19.066 1.00 54.34 99 LYS A CA 1
ATOM 808 C C . LYS A 1 99 ? 10.202 -16.347 -20.337 1.00 54.34 99 LYS A C 1
ATOM 810 O O . LYS A 1 99 ? 9.789 -16.826 -21.397 1.00 54.34 99 LYS A O 1
ATOM 815 N N . GLY A 1 100 ? 10.565 -15.066 -20.227 1.00 55.53 100 GLY A N 1
ATOM 816 C CA . GLY A 1 100 ? 10.507 -14.083 -21.307 1.00 55.53 100 GLY A CA 1
ATOM 817 C C . GLY A 1 100 ? 9.089 -13.676 -21.693 1.00 55.53 100 GLY A C 1
ATOM 818 O O . GLY A 1 100 ? 8.863 -13.447 -22.874 1.00 55.53 100 GLY A O 1
ATOM 819 N N . VAL A 1 101 ? 8.159 -13.647 -20.736 1.00 61.31 101 VAL A N 1
ATOM 820 C CA . VAL A 1 101 ? 6.802 -13.080 -20.831 1.00 61.31 101 VAL A CA 1
ATOM 821 C C . VAL A 1 101 ? 6.537 -12.298 -19.540 1.00 61.31 101 VAL A C 1
ATOM 823 O O . VAL A 1 101 ? 6.972 -12.789 -18.498 1.00 61.31 101 VAL A O 1
ATOM 826 N N . PRO A 1 102 ? 5.855 -11.137 -19.589 1.00 61.94 102 PRO A N 1
ATOM 827 C CA . PRO A 1 102 ? 5.537 -10.367 -18.394 1.00 61.94 102 PRO A CA 1
ATOM 828 C C . PRO A 1 102 ? 4.796 -11.195 -17.347 1.00 61.94 102 PRO A C 1
ATOM 830 O O . PRO A 1 102 ? 3.908 -11.968 -17.701 1.00 61.94 102 PRO A O 1
ATOM 833 N N . SER A 1 103 ? 5.083 -10.969 -16.066 1.00 58.44 103 SER A N 1
ATOM 834 C CA . SER A 1 103 ? 4.521 -11.720 -14.932 1.00 58.44 103 SER A CA 1
ATOM 835 C C . SER A 1 103 ? 3.002 -11.726 -14.850 1.00 58.44 103 SER A C 1
ATOM 837 O O . SER A 1 103 ? 2.420 -12.658 -14.303 1.00 58.44 103 SER A O 1
ATOM 839 N N . TYR A 1 104 ? 2.346 -10.695 -15.380 1.00 64.00 104 TYR A N 1
ATOM 840 C CA . TYR A 1 104 ? 0.887 -10.597 -15.412 1.00 64.00 104 TYR A CA 1
ATOM 841 C C . TYR A 1 104 ? 0.245 -11.419 -16.542 1.00 64.00 104 TYR A C 1
ATOM 843 O O . TYR A 1 104 ? -0.980 -11.477 -16.635 1.00 64.00 104 TYR A O 1
ATOM 851 N N . ILE A 1 105 ? 1.041 -12.037 -17.419 1.00 69.44 105 ILE A N 1
ATOM 852 C CA . ILE A 1 105 ? 0.567 -12.934 -18.473 1.00 69.44 105 ILE A CA 1
ATOM 853 C C . ILE A 1 105 ? 0.665 -14.372 -17.976 1.00 69.44 105 ILE A C 1
ATOM 855 O O . ILE A 1 105 ? 1.747 -14.872 -17.680 1.00 69.44 105 ILE A O 1
ATOM 859 N N . LEU A 1 106 ? -0.480 -15.051 -17.923 1.00 63.09 106 LEU A N 1
ATOM 860 C CA . LEU A 1 106 ? -0.557 -16.432 -17.460 1.00 63.09 106 LEU A CA 1
ATOM 861 C C . LEU A 1 106 ? 0.036 -17.400 -18.491 1.00 63.09 106 LEU A C 1
ATOM 863 O O . LEU A 1 106 ? -0.274 -17.314 -19.683 1.00 63.09 106 LEU A O 1
ATOM 867 N N . ASP A 1 107 ? 0.821 -18.366 -18.020 1.00 62.81 107 ASP A N 1
ATOM 868 C CA . ASP A 1 107 ? 1.334 -19.464 -18.844 1.00 62.81 107 ASP A CA 1
ATOM 869 C C . ASP A 1 107 ? 0.169 -20.256 -19.476 1.00 62.81 107 ASP A C 1
ATOM 871 O O . ASP A 1 107 ? -0.783 -20.654 -18.804 1.00 62.81 107 ASP A O 1
ATOM 875 N N . GLY A 1 108 ? 0.244 -20.502 -20.783 1.00 71.94 108 GLY A N 1
ATOM 876 C CA . GLY A 1 108 ? -0.761 -21.217 -21.572 1.00 71.94 108 GLY A CA 1
ATOM 877 C C . GLY A 1 108 ? -1.977 -20.382 -21.982 1.00 71.94 108 GLY A C 1
ATOM 878 O O . GLY A 1 108 ? -2.855 -20.899 -22.677 1.00 71.94 108 GLY A O 1
ATOM 879 N N . SER A 1 109 ? -2.049 -19.110 -21.585 1.00 78.75 109 SER A N 1
ATOM 880 C CA . SER A 1 109 ? -3.187 -18.244 -21.901 1.00 78.75 109 SER A CA 1
ATOM 881 C C . SER A 1 109 ? -3.201 -17.773 -23.368 1.00 78.75 109 SER A C 1
ATOM 883 O O . SER A 1 109 ? -2.150 -17.675 -24.018 1.00 78.75 109 SER A O 1
ATOM 885 N N . PRO A 1 110 ? -4.379 -17.428 -23.927 1.00 80.44 110 PRO A N 1
ATOM 886 C CA . PRO A 1 110 ? -4.463 -16.732 -25.212 1.00 80.44 110 PRO A CA 1
ATOM 887 C C . PRO A 1 110 ? -3.630 -15.441 -25.244 1.00 80.44 110 PRO A C 1
ATOM 889 O O . PRO A 1 110 ? -3.036 -15.108 -26.273 1.00 80.44 110 PRO A O 1
ATOM 892 N N . GLU A 1 111 ? -3.546 -14.738 -24.115 1.00 77.81 111 GLU A N 1
ATOM 893 C CA . GLU A 1 111 ? -2.753 -13.528 -23.903 1.00 77.81 111 GLU A CA 1
ATOM 894 C C . GLU A 1 111 ? -1.259 -13.803 -24.084 1.00 77.81 111 GLU A C 1
ATOM 896 O O . GLU A 1 111 ? -0.580 -13.027 -24.759 1.00 77.81 111 GLU A O 1
ATOM 901 N N . GLU A 1 112 ? -0.758 -14.938 -23.591 1.00 79.56 112 GLU A N 1
ATOM 902 C CA . GLU A 1 112 ? 0.620 -15.379 -23.822 1.00 79.56 112 GLU A CA 1
ATOM 903 C C . GLU A 1 112 ? 0.893 -15.595 -25.311 1.00 79.56 112 GLU A C 1
ATOM 905 O O . GLU A 1 112 ? 1.874 -15.077 -25.852 1.00 79.56 112 GLU A O 1
ATOM 910 N N . SER A 1 113 ? -0.000 -16.303 -26.010 1.00 78.50 113 SER A N 1
ATOM 911 C CA . SER A 1 113 ? 0.125 -16.528 -27.456 1.00 78.50 113 SER A CA 1
ATOM 912 C C . SER A 1 113 ? 0.142 -15.208 -28.230 1.00 78.50 113 SER A C 1
ATOM 914 O O . SER A 1 113 ? 0.961 -15.011 -29.132 1.00 78.50 113 SER A O 1
ATOM 916 N N . ASN A 1 114 ? -0.740 -14.280 -27.860 1.00 81.88 114 ASN A N 1
ATOM 917 C CA . ASN A 1 114 ? -0.852 -12.970 -28.490 1.00 81.88 114 ASN A CA 1
ATOM 918 C C . ASN A 1 114 ? 0.376 -12.097 -28.221 1.00 81.88 114 ASN A C 1
ATOM 920 O O . ASN A 1 114 ? 0.883 -11.459 -29.145 1.00 81.88 114 ASN A O 1
ATOM 924 N N . TRP A 1 115 ? 0.887 -12.102 -26.992 1.00 75.62 115 TRP A N 1
ATOM 925 C CA . TRP A 1 115 ? 2.095 -11.374 -26.620 1.00 75.62 115 TRP A CA 1
ATOM 926 C C . TRP A 1 115 ? 3.320 -11.924 -27.353 1.00 75.62 115 TRP A C 1
ATOM 928 O O . TRP A 1 115 ? 4.060 -11.162 -27.972 1.00 75.62 115 TRP A O 1
ATOM 938 N N . ARG A 1 116 ? 3.481 -13.253 -27.402 1.00 72.56 116 ARG A N 1
ATOM 939 C CA . ARG A 1 116 ? 4.596 -13.907 -28.109 1.00 72.56 116 ARG A CA 1
ATOM 940 C C . ARG A 1 116 ? 4.582 -13.639 -29.616 1.00 72.56 116 ARG A C 1
ATOM 942 O O . ARG A 1 116 ? 5.646 -13.515 -30.215 1.00 72.56 116 ARG A O 1
ATOM 949 N N . LYS A 1 117 ? 3.401 -13.513 -30.233 1.00 78.94 117 LYS A N 1
ATOM 950 C CA . LYS A 1 117 ? 3.259 -13.135 -31.654 1.00 78.94 117 LYS A CA 1
ATOM 951 C C . LYS A 1 117 ? 3.625 -11.672 -31.919 1.00 78.94 117 LYS A C 1
ATOM 953 O O . LYS A 1 117 ? 4.116 -11.363 -33.000 1.00 78.94 117 LYS A O 1
ATOM 958 N N . ARG A 1 118 ? 3.358 -10.777 -30.963 1.00 72.31 118 ARG A N 1
ATOM 959 C CA . ARG A 1 118 ? 3.545 -9.321 -31.103 1.00 72.31 118 ARG A CA 1
ATOM 960 C C . ARG A 1 118 ? 4.926 -8.830 -30.659 1.00 72.31 118 ARG A C 1
ATOM 962 O O . ARG A 1 118 ? 5.362 -7.792 -31.143 1.00 72.31 118 ARG A O 1
ATOM 969 N N . SER A 1 119 ? 5.621 -9.586 -29.807 1.00 63.66 119 SER A N 1
ATOM 970 C CA . SER A 1 119 ? 6.907 -9.206 -29.201 1.00 63.66 119 SER A CA 1
ATOM 971 C C . SER A 1 119 ? 8.036 -10.203 -29.534 1.00 63.66 119 SER A C 1
ATOM 973 O O . SER A 1 119 ? 8.579 -10.846 -28.635 1.00 63.66 119 SER A O 1
ATOM 975 N N . PRO A 1 120 ? 8.426 -10.370 -30.816 1.00 53.62 120 PRO A N 1
ATOM 976 C CA . PRO A 1 120 ? 9.420 -11.372 -31.225 1.00 53.62 120 PRO A CA 1
ATOM 977 C C . PRO A 1 120 ? 10.853 -11.089 -30.728 1.00 53.62 120 PRO A C 1
ATOM 979 O O . PRO A 1 120 ? 11.661 -12.014 -30.645 1.00 53.62 120 PRO A O 1
ATOM 982 N N . ALA A 1 121 ? 11.183 -9.841 -30.372 1.00 46.72 121 ALA A N 1
ATOM 983 C CA . ALA A 1 121 ? 12.545 -9.431 -30.008 1.00 46.72 121 ALA A CA 1
ATOM 984 C C . ALA A 1 121 ? 13.006 -9.922 -28.618 1.00 46.72 121 ALA A C 1
ATOM 986 O O . ALA A 1 121 ? 14.201 -10.095 -28.393 1.00 46.72 121 ALA A O 1
ATOM 987 N N . THR A 1 122 ? 12.089 -10.214 -27.692 1.00 47.69 122 THR A N 1
ATOM 988 C CA . THR A 1 122 ? 12.438 -10.585 -26.306 1.00 47.69 122 THR A CA 1
ATOM 989 C C . THR A 1 122 ? 12.794 -12.073 -26.147 1.00 47.69 122 THR A C 1
ATOM 991 O O . THR A 1 122 ? 13.210 -12.509 -25.074 1.00 47.69 122 THR A O 1
ATOM 994 N N . PHE A 1 123 ? 12.642 -12.880 -27.206 1.00 43.66 123 PHE A N 1
ATOM 995 C CA . PHE A 1 123 ? 12.644 -14.345 -27.117 1.00 43.66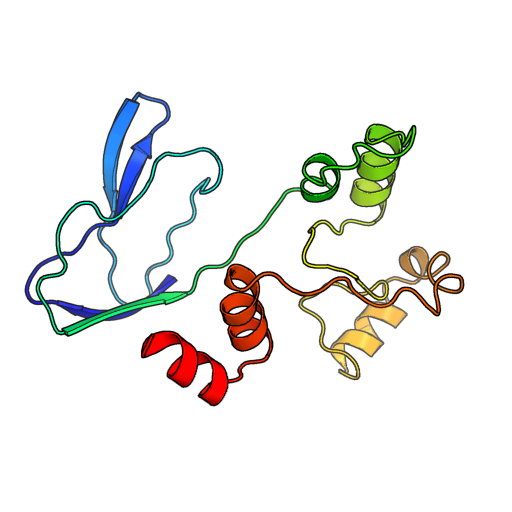 123 PHE A CA 1
ATOM 996 C C . PHE A 1 123 ? 14.013 -15.026 -27.326 1.00 43.66 123 PHE A C 1
ATOM 998 O O . PHE A 1 123 ? 14.149 -16.219 -27.052 1.00 43.66 123 PHE A O 1
ATOM 1005 N N . GLN A 1 124 ? 15.058 -14.329 -27.784 1.00 41.44 124 GLN A N 1
ATOM 1006 C CA . GLN A 1 124 ? 16.277 -15.028 -28.228 1.00 41.44 124 GLN A CA 1
ATOM 1007 C C . GLN A 1 124 ? 17.254 -15.485 -27.124 1.00 41.44 124 GLN A C 1
ATOM 1009 O O . GLN A 1 124 ? 18.108 -16.316 -27.418 1.00 41.44 124 GLN A O 1
ATOM 1014 N N . ASN A 1 125 ? 17.103 -15.085 -25.852 1.00 40.88 125 ASN A N 1
ATOM 1015 C CA . ASN A 1 125 ? 18.133 -15.355 -24.824 1.00 40.88 125 ASN A CA 1
ATOM 1016 C C . ASN A 1 125 ? 17.787 -16.380 -23.716 1.00 40.88 125 ASN A C 1
ATOM 1018 O O . ASN A 1 125 ? 18.551 -16.510 -22.763 1.00 40.88 125 ASN A O 1
ATOM 1022 N N . ILE A 1 126 ? 16.697 -17.160 -23.811 1.00 43.84 126 ILE A N 1
ATOM 1023 C CA . ILE A 1 126 ? 16.264 -18.065 -22.707 1.00 43.84 126 ILE A CA 1
ATOM 1024 C C . ILE A 1 126 ? 16.358 -19.565 -23.057 1.00 43.84 126 ILE A C 1
ATOM 1026 O O . ILE A 1 126 ? 15.966 -20.428 -22.278 1.00 43.84 126 ILE A O 1
ATOM 1030 N N . ARG A 1 127 ? 16.954 -19.951 -24.192 1.00 33.44 127 ARG A N 1
ATOM 1031 C CA . ARG A 1 127 ? 17.165 -21.387 -24.496 1.00 33.44 127 ARG A CA 1
ATOM 1032 C C . ARG A 1 127 ? 18.299 -22.058 -23.696 1.00 33.44 127 ARG A C 1
ATOM 1034 O O . ARG A 1 127 ? 18.503 -23.256 -23.855 1.00 33.44 127 ARG A O 1
ATOM 1041 N N . GLY A 1 128 ? 19.001 -21.334 -22.817 1.00 32.75 128 GLY A N 1
ATOM 1042 C CA . GLY A 1 128 ? 20.216 -21.827 -22.146 1.00 32.75 128 GLY A CA 1
ATOM 1043 C C . GLY A 1 128 ? 20.111 -22.271 -20.678 1.00 32.75 128 GLY A C 1
ATOM 1044 O O . GLY A 1 128 ? 21.070 -22.843 -20.175 1.00 32.75 128 GLY A O 1
ATOM 1045 N N . ARG A 1 129 ? 19.008 -22.036 -19.951 1.00 40.34 129 ARG A N 1
ATOM 1046 C CA . ARG A 1 129 ? 18.936 -22.352 -18.504 1.00 40.34 129 ARG A CA 1
ATOM 1047 C C . ARG A 1 129 ? 17.870 -23.399 -18.183 1.00 40.34 129 ARG A C 1
ATOM 1049 O O . ARG A 1 129 ? 16.841 -23.098 -17.593 1.00 40.34 129 ARG A O 1
ATOM 1056 N N . LYS A 1 130 ? 18.141 -24.659 -18.527 1.00 34.66 130 LYS A N 1
ATOM 1057 C CA . LYS A 1 130 ? 17.536 -25.800 -17.821 1.00 34.66 130 LYS A CA 1
ATOM 1058 C C . LYS A 1 130 ? 18.477 -26.195 -16.682 1.00 34.66 130 LYS A C 1
ATOM 1060 O O . LYS A 1 130 ? 19.587 -26.630 -16.963 1.00 34.66 130 LYS A O 1
ATOM 1065 N N . GLY A 1 131 ? 18.044 -26.061 -15.425 1.00 35.88 131 GLY A N 1
ATOM 1066 C CA . GLY A 1 131 ? 18.663 -26.814 -14.322 1.00 35.88 131 GLY A CA 1
ATOM 1067 C C . GLY A 1 131 ? 19.052 -26.085 -13.033 1.00 35.88 131 GLY A C 1
ATOM 1068 O O . GLY A 1 131 ? 19.689 -26.715 -12.195 1.00 35.88 131 GLY A O 1
ATOM 1069 N N . ALA A 1 132 ? 18.689 -24.821 -12.804 1.00 36.47 132 ALA A N 1
ATOM 1070 C CA . ALA A 1 132 ? 18.887 -24.238 -11.474 1.00 36.47 132 ALA A CA 1
ATOM 1071 C C . ALA A 1 132 ? 17.701 -24.616 -10.574 1.00 36.47 132 ALA A C 1
ATOM 1073 O O . ALA A 1 132 ? 16.591 -24.146 -10.797 1.00 36.47 132 ALA A O 1
ATOM 1074 N N . LYS A 1 133 ? 17.924 -25.491 -9.584 1.00 33.09 133 LYS A N 1
ATOM 1075 C CA . LYS A 1 133 ? 16.966 -25.689 -8.490 1.00 33.09 133 LYS A CA 1
ATOM 1076 C C . LYS A 1 133 ? 16.850 -24.374 -7.727 1.00 33.09 133 LYS A C 1
ATOM 1078 O O . LYS A 1 133 ? 17.868 -23.795 -7.343 1.00 33.09 133 LYS A O 1
ATOM 1083 N N . ASP A 1 134 ? 15.625 -23.910 -7.534 1.00 40.03 134 ASP A N 1
ATOM 1084 C CA . ASP A 1 134 ? 15.375 -22.682 -6.796 1.00 40.03 134 ASP A CA 1
ATOM 1085 C C . ASP A 1 134 ? 15.825 -22.853 -5.337 1.00 40.03 134 ASP A C 1
ATOM 1087 O O . ASP A 1 134 ? 15.569 -23.903 -4.739 1.00 40.03 134 ASP A O 1
ATOM 1091 N N . PRO A 1 135 ? 16.546 -21.874 -4.759 1.00 38.25 135 PRO A N 1
ATOM 1092 C CA . PRO A 1 135 ? 16.911 -21.934 -3.353 1.00 38.25 135 PRO A CA 1
ATOM 1093 C C . PRO A 1 135 ? 15.644 -21.922 -2.479 1.00 38.25 135 PRO A C 1
ATOM 1095 O O . PRO A 1 135 ? 14.620 -21.385 -2.912 1.00 38.25 135 PRO A O 1
ATOM 1098 N N . PRO A 1 136 ? 15.703 -22.484 -1.256 1.00 37.22 136 PRO A N 1
ATOM 1099 C CA . PRO A 1 136 ? 14.562 -22.531 -0.350 1.00 37.22 136 PRO A CA 1
ATOM 1100 C C . PRO A 1 136 ? 13.976 -21.135 -0.150 1.00 37.22 136 PRO A C 1
ATOM 1102 O O . PRO A 1 136 ? 14.699 -20.177 0.133 1.00 37.22 136 PRO A O 1
ATOM 1105 N N . VAL A 1 137 ? 12.665 -21.031 -0.330 1.00 41.62 137 VAL A N 1
ATOM 1106 C CA . VAL A 1 137 ? 11.899 -19.799 -0.168 1.00 41.62 137 VAL A CA 1
ATOM 1107 C C . VAL A 1 137 ? 11.859 -19.473 1.338 1.00 41.62 137 VAL A C 1
ATOM 1109 O O . VAL A 1 137 ? 11.344 -20.291 2.097 1.00 41.62 137 VAL A O 1
ATOM 1112 N N . PRO A 1 138 ? 12.427 -18.343 1.810 1.00 45.66 138 PRO A N 1
ATOM 1113 C CA . PRO A 1 138 ? 12.340 -17.964 3.222 1.00 45.66 138 PRO A CA 1
ATOM 1114 C C . PRO A 1 138 ? 10.873 -17.850 3.671 1.00 45.66 138 PRO A C 1
ATOM 1116 O O . PRO A 1 138 ? 10.044 -17.421 2.875 1.00 45.66 138 PRO A O 1
ATOM 1119 N N . GLU A 1 139 ? 10.552 -18.153 4.934 1.00 45.53 139 GLU A N 1
ATOM 1120 C CA . GLU A 1 139 ? 9.172 -18.166 5.481 1.00 45.53 139 GLU A CA 1
ATOM 1121 C C . GLU A 1 139 ? 8.338 -16.925 5.120 1.00 45.53 139 GLU A C 1
ATOM 1123 O O . GLU A 1 139 ? 7.182 -17.042 4.717 1.00 45.53 139 GLU A O 1
ATOM 1128 N N . LYS A 1 140 ? 8.944 -15.728 5.140 1.00 45.38 140 LYS A N 1
ATOM 1129 C CA . LYS A 1 140 ? 8.280 -14.464 4.757 1.00 45.38 140 LYS A CA 1
ATOM 1130 C C . LYS A 1 140 ? 7.770 -14.439 3.307 1.00 45.38 140 LYS A C 1
ATOM 1132 O O . LYS A 1 140 ? 6.870 -13.668 2.984 1.00 45.38 140 LYS A O 1
ATOM 1137 N N . LYS A 1 141 ? 8.310 -15.282 2.427 1.00 52.22 141 LYS A N 1
ATOM 1138 C CA . LYS A 1 141 ? 7.894 -15.416 1.026 1.00 52.22 141 LYS A CA 1
ATOM 1139 C C . LYS A 1 141 ? 6.810 -16.482 0.811 1.00 52.22 141 LYS A C 1
ATOM 1141 O O . LYS A 1 141 ? 6.269 -16.551 -0.285 1.00 52.22 141 LYS A O 1
ATOM 1146 N N . VAL A 1 142 ? 6.448 -17.277 1.824 1.00 59.28 142 VAL A N 1
ATOM 1147 C CA . VAL A 1 142 ? 5.397 -18.307 1.692 1.00 59.28 142 VAL A CA 1
ATOM 1148 C C . VAL A 1 142 ? 4.014 -17.663 1.598 1.00 59.28 142 VAL A C 1
ATOM 1150 O O . VAL A 1 142 ? 3.215 -18.063 0.759 1.00 59.28 142 VAL A O 1
ATOM 1153 N N . ALA A 1 143 ? 3.757 -16.609 2.380 1.00 54.78 143 ALA A N 1
ATOM 1154 C CA . ALA A 1 143 ? 2.527 -15.821 2.265 1.00 54.78 143 ALA A CA 1
ATOM 1155 C C . ALA A 1 143 ? 2.417 -15.130 0.897 1.00 54.78 143 ALA A C 1
ATOM 1157 O O . ALA A 1 143 ? 1.357 -15.151 0.277 1.00 54.78 143 ALA A O 1
ATOM 1158 N N . HI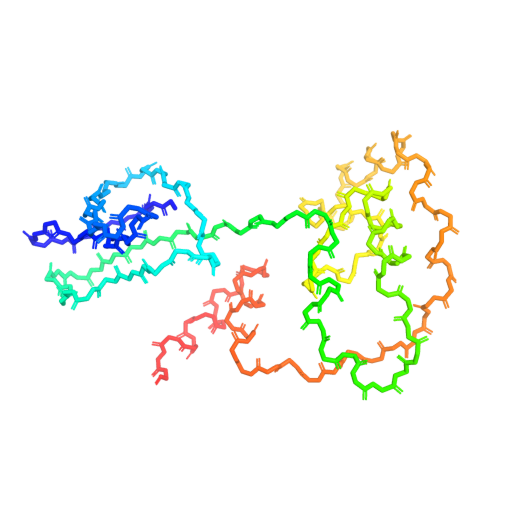S A 1 144 ? 3.530 -14.579 0.402 1.00 48.88 144 HIS A N 1
ATOM 1159 C CA . HIS A 1 144 ? 3.601 -13.942 -0.914 1.00 48.88 144 HIS A CA 1
ATOM 1160 C C . HIS A 1 144 ? 3.335 -14.952 -2.039 1.00 48.88 144 HIS A C 1
ATOM 1162 O O . HIS A 1 144 ? 2.492 -14.699 -2.894 1.00 48.88 144 HIS A O 1
ATOM 1168 N N . ALA A 1 145 ? 3.966 -16.130 -1.991 1.00 53.25 145 ALA A N 1
ATOM 1169 C CA . ALA A 1 145 ? 3.732 -17.203 -2.956 1.00 53.25 145 ALA A CA 1
ATOM 1170 C C . ALA A 1 145 ? 2.285 -17.725 -2.906 1.00 53.25 145 ALA A C 1
ATOM 1172 O O . ALA A 1 145 ? 1.631 -17.846 -3.938 1.00 53.25 145 ALA A O 1
ATOM 1173 N N . ALA A 1 146 ? 1.741 -17.962 -1.707 1.00 63.66 146 ALA A N 1
ATOM 1174 C CA . ALA A 1 146 ? 0.359 -18.405 -1.537 1.00 63.66 146 ALA A CA 1
ATOM 1175 C C . ALA A 1 146 ? -0.656 -17.371 -2.054 1.00 63.66 146 ALA A C 1
ATOM 1177 O O . ALA A 1 146 ? -1.670 -17.752 -2.635 1.00 63.66 146 ALA A O 1
ATOM 1178 N N . ALA A 1 147 ? -0.381 -16.075 -1.876 1.00 60.16 147 ALA A N 1
ATOM 1179 C CA . ALA A 1 147 ? -1.198 -15.003 -2.436 1.00 60.16 147 ALA A CA 1
ATOM 1180 C C . ALA A 1 147 ? -1.101 -14.949 -3.967 1.00 60.16 147 ALA A C 1
ATOM 1182 O O . ALA A 1 147 ? -2.130 -14.856 -4.633 1.00 60.16 147 ALA A O 1
ATOM 1183 N N . GLN A 1 148 ? 0.108 -15.064 -4.523 1.00 50.19 148 GLN A N 1
ATOM 1184 C CA . GLN A 1 148 ? 0.345 -15.066 -5.968 1.00 50.19 148 GLN A CA 1
ATOM 1185 C C . GLN A 1 148 ? -0.367 -16.230 -6.673 1.00 50.19 148 GLN A C 1
ATOM 1187 O O . GLN A 1 148 ? -0.925 -16.053 -7.752 1.00 50.19 148 GLN A O 1
ATOM 1192 N N . GLU A 1 149 ? -0.383 -17.409 -6.054 1.00 56.62 149 GLU A N 1
ATOM 1193 C CA . GLU A 1 149 ? -1.040 -18.609 -6.587 1.00 56.62 149 GLU A CA 1
ATOM 1194 C C . GLU A 1 149 ? -2.543 -18.683 -6.255 1.00 56.62 149 GLU A C 1
ATOM 1196 O O . GLU A 1 149 ? -3.221 -19.627 -6.661 1.00 56.62 149 GLU A O 1
ATOM 1201 N N . GLY A 1 150 ? -3.085 -17.723 -5.494 1.00 55.12 150 GLY A N 1
ATOM 1202 C CA . GLY A 1 150 ? -4.481 -17.750 -5.043 1.00 55.12 150 GLY A CA 1
ATOM 1203 C C . GLY A 1 150 ? -4.805 -18.913 -4.091 1.00 55.12 150 GLY A C 1
ATOM 1204 O O . GLY A 1 150 ? -5.958 -19.337 -3.985 1.00 55.12 150 GLY A O 1
ATOM 1205 N N . ASN A 1 151 ? -3.808 -19.454 -3.387 1.00 75.94 151 ASN A N 1
ATOM 1206 C CA . ASN A 1 151 ? -3.951 -20.606 -2.503 1.00 75.94 151 ASN A CA 1
ATOM 1207 C C . ASN A 1 151 ? -4.536 -20.200 -1.137 1.00 75.94 151 ASN A C 1
ATOM 1209 O O . ASN A 1 151 ? -3.832 -20.015 -0.141 1.00 75.94 151 ASN A O 1
ATOM 1213 N N . VAL A 1 152 ? -5.866 -20.095 -1.086 1.00 73.12 152 VAL A N 1
ATOM 1214 C CA . VAL A 1 152 ? -6.622 -19.668 0.106 1.00 73.12 152 VAL A CA 1
ATOM 1215 C C . VAL A 1 152 ? -6.383 -20.574 1.322 1.00 73.12 152 VAL A C 1
ATOM 1217 O O . VAL A 1 152 ? -6.405 -20.097 2.456 1.00 73.12 152 VAL A O 1
ATOM 1220 N N . ILE A 1 153 ? -6.139 -21.873 1.121 1.00 76.38 153 ILE A N 1
ATOM 1221 C CA . ILE A 1 153 ? -5.884 -22.818 2.222 1.00 76.38 153 ILE A CA 1
ATOM 1222 C C . ILE A 1 153 ? -4.536 -22.512 2.880 1.00 76.38 153 ILE A C 1
ATOM 1224 O O . ILE A 1 153 ? -4.455 -22.443 4.107 1.00 76.38 153 ILE A O 1
ATOM 1228 N N . ALA A 1 154 ? -3.497 -22.287 2.073 1.00 74.19 154 ALA A N 1
ATOM 1229 C CA . ALA A 1 154 ? -2.179 -21.912 2.574 1.00 74.19 154 ALA A CA 1
ATOM 1230 C C . ALA A 1 154 ? -2.222 -20.566 3.314 1.00 74.19 154 ALA A C 1
ATOM 1232 O O . ALA A 1 154 ? -1.680 -20.462 4.412 1.00 74.19 154 ALA A O 1
ATOM 1233 N N . LEU A 1 155 ? -2.945 -19.576 2.776 1.00 72.69 155 LEU A N 1
ATOM 1234 C CA . LEU A 1 155 ? -3.138 -18.280 3.438 1.00 72.69 155 LEU A CA 1
ATOM 1235 C C . LEU A 1 155 ? -3.842 -18.412 4.794 1.00 72.69 155 LEU A C 1
ATOM 1237 O O . LEU A 1 155 ? -3.403 -17.814 5.771 1.00 72.69 155 LEU A O 1
ATOM 1241 N N . LYS A 1 156 ? -4.898 -19.232 4.882 1.00 75.06 156 LYS A N 1
ATOM 1242 C CA . LYS A 1 156 ? -5.600 -19.481 6.150 1.00 75.06 156 LYS A CA 1
ATOM 1243 C C . LYS A 1 156 ? -4.709 -20.146 7.191 1.00 75.06 156 LYS A C 1
ATOM 1245 O O . LYS A 1 156 ? -4.843 -19.835 8.363 1.00 75.06 156 LYS A O 1
ATOM 1250 N N . LYS A 1 157 ? -3.822 -21.054 6.781 1.00 80.56 157 LYS A N 1
ATOM 1251 C CA . LYS A 1 157 ? -2.909 -21.733 7.706 1.00 80.56 157 LYS A CA 1
ATOM 1252 C C . LYS A 1 157 ? -1.863 -20.771 8.278 1.00 80.56 157 LYS A C 1
ATOM 1254 O O . LYS A 1 157 ? -1.604 -20.817 9.470 1.00 80.56 157 LYS A O 1
ATOM 1259 N N . LEU A 1 158 ? -1.324 -19.888 7.438 1.00 75.38 158 LEU A N 1
ATOM 1260 C CA . LEU A 1 158 ? -0.350 -18.868 7.840 1.00 75.38 158 LEU A CA 1
ATOM 1261 C C . LEU A 1 158 ? -0.952 -17.779 8.737 1.00 75.38 158 LEU A C 1
ATOM 1263 O O . LEU A 1 158 ? -0.228 -17.162 9.499 1.00 75.38 158 LEU A O 1
ATOM 1267 N N . ALA A 1 159 ? -2.257 -17.520 8.635 1.00 66.88 159 ALA A N 1
ATOM 1268 C CA . ALA A 1 159 ? -2.933 -16.498 9.435 1.00 66.88 159 ALA A CA 1
ATOM 1269 C C . ALA A 1 159 ? -3.239 -16.928 10.886 1.00 66.88 159 ALA A C 1
ATOM 1271 O O . ALA A 1 159 ? -3.757 -16.119 11.651 1.00 66.88 159 ALA A O 1
ATOM 1272 N N . VAL A 1 160 ? -3.005 -18.198 11.238 1.00 67.19 160 VAL A N 1
ATOM 1273 C CA . VAL A 1 160 ? -3.327 -18.783 12.557 1.00 67.19 160 VAL A CA 1
ATOM 1274 C C . VAL A 1 160 ? -2.064 -18.997 13.415 1.00 67.19 160 VAL A C 1
ATOM 1276 O O . VAL A 1 160 ? -2.189 -19.306 14.599 1.00 67.19 160 VAL A O 1
ATOM 1279 N N . GLU A 1 161 ? -0.871 -18.816 12.837 1.00 46.38 161 GLU A N 1
ATOM 1280 C CA . GLU A 1 161 ? 0.423 -18.741 13.545 1.00 46.38 161 GLU A CA 1
ATOM 1281 C C . GLU A 1 161 ? 0.751 -17.295 13.940 1.00 46.38 161 GLU A C 1
ATOM 1283 O O . GLU A 1 161 ? 1.282 -17.111 15.060 1.00 46.38 161 GLU A O 1
#

pLDDT: mean 71.14, std 20.53, range [32.75, 97.94]

Foldseek 3Di:
DWADDFAPDFQFKWKQDPVRDTDTHTDDHVDDDDDPVVPIDIDRPDDTHGDDTDDDDDDDDFFLPVLVPPPPVDDPDDSVVSSVVRVVLRHHDPVDPDQQDHPVDDPPDPVVVVCCVVPVPSHDPRPPDDDDDDDDDPPVCQCVVCVSVVVVVSNVVVVVD

Secondary structure (DSSP, 8-state):
-EEEEEESS--PEEEE-TTS-EEEE---TT------TTTS-EE--SPP-EEEEEE-------TTHHHHSS--TTS---HHHHHHHHHHHT---TT---SSS-TTSPTT-HHHHHHHHH-GGGGTT-TT----PPPPPPTHHHHHHHHHTT-HHHHHHHTT-